Protein AF-A0A382HTV7-F1 (afdb_monomer_lite)

Foldseek 3Di:
DPPPPDDDDLVNLLVVCVVCVPDAAEDEDDQPPDDDLVVRLVVLVVSVVSPHRAYEDQDDLVSLLVNVVVVGAYEYEFWQDPSCQVVVVHDATFCPDVVRLVVRLVVLVSNVVSPHQYYDYPRYDPVSVVVSCVVGPHHD

Sequence (140 aa):
MPQFGFNATLDDMVRIRKSCPNTHLMSAPPIFSYASSYEAIKSSYSLLSIGIDSVYTANSCKWIREMTDEKIPVISHVGLIPSQVTWLGCFRAIGKTAIEAKDVYFHTLSLQDAGVFAVEMEVVPKKIASFITKNVDILT

Radius of gyration: 15.6 Å; chains: 1; bounding box: 39×33×34 Å

pLDDT: mean 93.65, std 9.78, range [45.0, 98.81]

Organism: NCBI:txid408172

InterPro domains:
  IPR003700 Ketopantoate hydroxymethyltransferase [PF02548] (9-140)
  IPR003700 Ketopantoate hydroxymethyltransferase [PTHR20881] (24-140)
  IPR015813 Pyruvate/Phosphoenolpyruvate kinase-like domain superfamily [SSF51621] (7-139)
  IPR040442 Pyruvate kinase-like domain superfamily [G3DSA:3.20.20.60] (4-140)

Secondary structure (DSSP, 8-state):
--TTS-PPP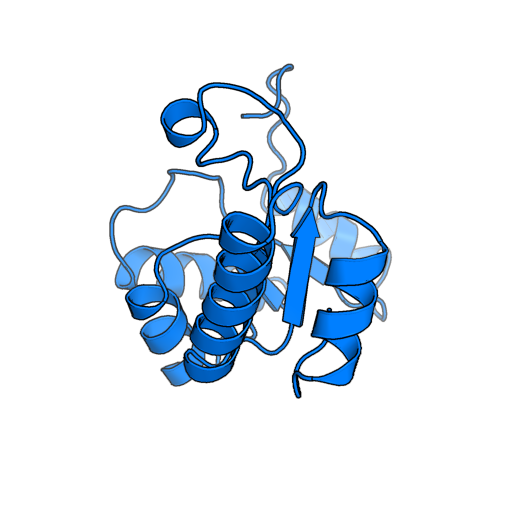HHHHHHHHHHSTTS--EE-PPTT--SSHHHHHHHHHHHHHTT--EEE--S-HHHHHHHHHTT--EEEEEES-GGGHHHHSSS--S-SSHHHHHHHHHHHHHHHTTT-SEEEEES--HHHHHHHHHS-SSB-

Structure (mmCIF, N/CA/C/O backbone):
data_AF-A0A382HTV7-F1
#
_entry.id   AF-A0A382HTV7-F1
#
loop_
_atom_site.group_PDB
_atom_site.id
_atom_site.type_symbol
_atom_site.label_atom_id
_atom_site.label_alt_id
_atom_site.label_comp_id
_atom_site.label_asym_id
_atom_site.label_entity_id
_atom_site.label_seq_id
_atom_site.pdbx_PDB_ins_code
_atom_site.Cartn_x
_atom_site.Cartn_y
_atom_site.Cartn_z
_atom_site.occupancy
_atom_site.B_iso_or_equiv
_atom_site.auth_seq_id
_atom_site.auth_comp_id
_atom_site.auth_asym_id
_atom_site.auth_atom_id
_atom_site.pdbx_PDB_model_num
ATOM 1 N N . MET A 1 1 ? 10.752 6.004 9.063 1.00 45.00 1 MET A N 1
ATOM 2 C CA . MET A 1 1 ? 12.211 5.881 8.844 1.00 45.00 1 MET A CA 1
ATOM 3 C C . MET A 1 1 ? 12.692 4.630 9.555 1.00 45.00 1 MET A C 1
ATOM 5 O O . MET A 1 1 ? 12.243 4.429 10.682 1.00 45.00 1 MET A O 1
ATOM 9 N N . PRO A 1 2 ? 13.541 3.789 8.940 1.00 49.25 2 PRO A N 1
ATOM 10 C CA . PRO A 1 2 ? 14.140 2.669 9.654 1.00 49.25 2 PRO A CA 1
ATOM 11 C C . PRO A 1 2 ? 14.899 3.227 10.859 1.00 49.25 2 PRO A C 1
ATOM 13 O O . PRO A 1 2 ? 15.778 4.073 10.709 1.00 49.25 2 PRO A O 1
ATOM 16 N N . GLN A 1 3 ? 14.523 2.782 12.058 1.00 49.00 3 GLN A N 1
ATOM 17 C CA . GLN A 1 3 ? 15.033 3.312 13.329 1.00 49.00 3 GLN A CA 1
ATOM 18 C C . GLN A 1 3 ? 16.551 3.100 13.516 1.00 49.00 3 GLN A C 1
ATOM 20 O O . GLN A 1 3 ? 17.129 3.645 14.449 1.00 49.00 3 GLN A O 1
ATOM 25 N N . PHE A 1 4 ? 17.203 2.357 12.611 1.00 61.03 4 PHE A N 1
ATOM 26 C CA . PHE A 1 4 ? 18.598 1.919 12.720 1.00 61.03 4 PHE A CA 1
ATOM 27 C C . PHE A 1 4 ? 19.459 2.202 11.475 1.00 61.03 4 PHE A C 1
ATOM 29 O O . PHE A 1 4 ? 20.522 1.612 11.326 1.00 61.03 4 PHE A O 1
ATOM 36 N N . GLY A 1 5 ? 19.023 3.073 10.555 1.00 57.19 5 GLY A N 1
ATOM 37 C CA . GLY A 1 5 ? 19.871 3.538 9.441 1.00 57.19 5 GLY A CA 1
ATOM 38 C C . GLY A 1 5 ? 20.132 2.535 8.306 1.00 57.19 5 GLY A C 1
ATOM 39 O O . GLY A 1 5 ? 20.825 2.873 7.350 1.00 57.19 5 GLY A O 1
ATOM 40 N N . PHE A 1 6 ? 19.553 1.334 8.355 1.00 60.97 6 PHE A N 1
ATOM 41 C CA . PHE A 1 6 ? 19.565 0.401 7.229 1.00 60.97 6 PHE A CA 1
ATOM 42 C C . PHE A 1 6 ? 18.440 0.753 6.257 1.00 60.97 6 PHE A C 1
ATOM 44 O O . PHE A 1 6 ? 17.265 0.530 6.551 1.00 60.97 6 PHE A O 1
ATOM 51 N N . ASN A 1 7 ? 18.802 1.310 5.105 1.00 69.12 7 ASN A N 1
ATOM 52 C CA . ASN A 1 7 ? 17.881 1.490 3.990 1.00 69.12 7 ASN A CA 1
ATOM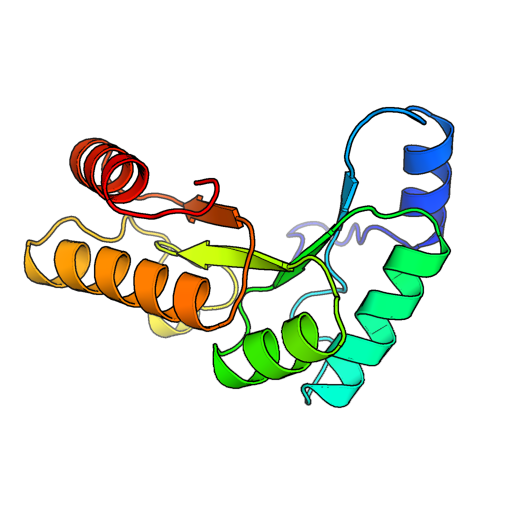 53 C C . ASN A 1 7 ? 18.096 0.352 2.998 1.00 69.12 7 ASN A C 1
ATOM 55 O O . ASN A 1 7 ? 19.230 0.103 2.591 1.00 69.12 7 ASN A O 1
ATOM 59 N N . ALA A 1 8 ? 17.012 -0.310 2.599 1.00 78.62 8 ALA A N 1
ATOM 60 C CA . ALA A 1 8 ? 17.072 -1.215 1.466 1.00 78.62 8 ALA A CA 1
ATOM 61 C C . ALA A 1 8 ? 17.429 -0.423 0.199 1.00 78.62 8 ALA A C 1
ATOM 63 O O . ALA A 1 8 ? 16.928 0.682 -0.028 1.00 78.62 8 ALA A O 1
ATOM 64 N N . THR A 1 9 ? 18.305 -0.991 -0.615 1.00 86.75 9 THR A N 1
ATOM 65 C CA . THR A 1 9 ? 18.768 -0.434 -1.886 1.00 86.75 9 THR A CA 1
ATOM 66 C C . THR A 1 9 ? 18.095 -1.137 -3.065 1.00 86.75 9 THR A C 1
ATOM 68 O O . THR A 1 9 ? 17.520 -2.219 -2.925 1.00 86.75 9 THR A O 1
ATOM 71 N N . LEU A 1 10 ? 18.195 -0.553 -4.263 1.00 88.00 10 LEU A N 1
ATOM 72 C CA . LEU A 1 10 ? 17.754 -1.231 -5.488 1.00 88.00 10 LEU A CA 1
ATOM 73 C C . LEU A 1 10 ? 18.537 -2.530 -5.730 1.00 88.00 10 LEU A C 1
ATOM 75 O O . LEU A 1 10 ? 17.956 -3.520 -6.169 1.00 88.00 10 LEU A O 1
ATOM 79 N N . ASP A 1 11 ? 19.821 -2.569 -5.365 1.00 91.31 11 ASP A N 1
ATOM 80 C CA . ASP A 1 11 ? 20.628 -3.787 -5.454 1.00 91.31 11 ASP A CA 1
ATOM 81 C C . ASP A 1 11 ? 20.099 -4.886 -4.530 1.00 91.31 11 ASP A C 1
ATOM 83 O O . ASP A 1 11 ? 20.101 -6.061 -4.901 1.00 91.31 11 ASP A O 1
ATOM 87 N N . ASP A 1 12 ? 19.596 -4.526 -3.345 1.00 91.56 12 ASP A N 1
ATOM 88 C CA . ASP A 1 12 ? 18.946 -5.487 -2.452 1.00 91.56 12 ASP A CA 1
ATOM 89 C C . ASP A 1 12 ? 17.691 -6.070 -3.108 1.00 91.56 12 ASP A C 1
ATOM 91 O O . ASP A 1 12 ? 17.499 -7.287 -3.077 1.00 91.56 12 ASP A O 1
ATOM 95 N N . MET A 1 13 ? 16.883 -5.236 -3.772 1.00 92.31 13 MET A N 1
ATOM 96 C CA . MET A 1 13 ? 15.690 -5.688 -4.499 1.00 92.31 13 MET A CA 1
ATOM 97 C C . MET A 1 13 ? 16.048 -6.641 -5.645 1.00 92.31 13 MET A C 1
ATOM 99 O O . MET A 1 13 ? 15.424 -7.694 -5.780 1.00 92.31 13 MET A O 1
ATOM 103 N N . VAL A 1 14 ? 17.102 -6.345 -6.415 1.00 94.94 14 VAL A N 1
ATOM 104 C CA . VAL A 1 14 ? 17.600 -7.235 -7.481 1.00 94.94 14 VAL A CA 1
ATOM 105 C C . VAL A 1 14 ? 18.066 -8.579 -6.911 1.00 94.94 14 VAL A C 1
ATOM 107 O O . VAL A 1 14 ? 17.761 -9.634 -7.477 1.00 94.94 14 VAL A O 1
ATOM 110 N N . ARG A 1 15 ? 18.795 -8.577 -5.785 1.00 95.62 15 ARG A N 1
ATOM 111 C CA . ARG A 1 15 ? 19.240 -9.820 -5.125 1.00 95.62 15 ARG A CA 1
ATOM 112 C C . ARG A 1 15 ? 18.063 -10.637 -4.591 1.00 95.62 15 ARG A C 1
ATOM 114 O O . ARG A 1 15 ? 18.057 -11.859 -4.763 1.00 95.62 15 ARG A O 1
ATOM 121 N N . ILE A 1 16 ? 17.062 -9.984 -3.998 1.00 95.44 16 ILE A N 1
ATOM 122 C CA . ILE A 1 16 ? 15.836 -10.641 -3.523 1.00 95.44 16 ILE A CA 1
ATOM 123 C C . ILE A 1 16 ? 15.085 -11.248 -4.706 1.00 95.44 16 ILE A C 1
ATOM 125 O O . ILE A 1 16 ? 14.819 -12.448 -4.684 1.00 95.44 16 ILE A O 1
ATOM 129 N N . ARG A 1 17 ? 14.843 -10.483 -5.781 1.00 95.75 17 ARG A N 1
ATOM 130 C CA . ARG A 1 17 ? 14.149 -10.987 -6.973 1.00 95.75 17 ARG A CA 1
ATOM 131 C C . ARG A 1 17 ? 14.802 -12.252 -7.523 1.00 95.75 17 ARG A C 1
ATOM 133 O O . ARG A 1 17 ? 14.097 -13.230 -7.768 1.00 95.75 17 ARG A O 1
ATOM 140 N N . LYS A 1 18 ? 16.132 -12.263 -7.661 1.00 96.88 18 LYS A N 1
ATOM 141 C CA . LYS A 1 18 ? 16.890 -13.440 -8.128 1.00 96.88 18 LYS A CA 1
ATOM 142 C C . LYS A 1 18 ? 16.736 -14.662 -7.217 1.00 96.88 18 LYS A C 1
ATOM 144 O O . LYS A 1 18 ? 16.782 -15.784 -7.707 1.00 96.88 18 LYS A O 1
ATOM 149 N N . SER A 1 19 ? 16.556 -14.450 -5.915 1.00 97.50 19 SER A N 1
ATOM 150 C CA . SER A 1 19 ? 16.473 -15.527 -4.921 1.00 97.50 19 SER A CA 1
ATOM 151 C C . SER A 1 19 ? 15.094 -16.191 -4.857 1.00 97.50 19 SER A C 1
ATOM 153 O O . SER A 1 19 ? 14.985 -17.318 -4.384 1.00 97.50 19 SER A O 1
ATOM 155 N N . CYS A 1 20 ? 14.037 -15.521 -5.324 1.00 96.44 20 CYS A N 1
ATOM 156 C CA . CYS A 1 20 ? 12.666 -16.024 -5.223 1.00 96.44 20 CYS A CA 1
ATOM 157 C C . CYS A 1 20 ? 11.843 -15.839 -6.509 1.00 96.44 20 CYS A C 1
ATOM 159 O O . CYS A 1 20 ? 10.730 -15.353 -6.411 1.00 96.44 20 CYS A O 1
ATOM 161 N N . PRO A 1 21 ? 12.312 -16.223 -7.710 1.00 95.06 21 PRO A N 1
ATOM 162 C CA . PRO A 1 21 ? 11.821 -15.735 -9.014 1.00 95.06 21 PRO A CA 1
ATOM 163 C C . PRO A 1 21 ? 10.307 -15.833 -9.277 1.00 95.06 21 PRO A C 1
ATOM 165 O O . PRO A 1 21 ? 9.800 -15.085 -10.103 1.00 95.06 21 PRO A O 1
ATOM 168 N N . ASN A 1 22 ? 9.590 -16.718 -8.579 1.00 96.19 22 ASN A N 1
ATOM 169 C CA . ASN A 1 22 ? 8.152 -16.950 -8.763 1.00 96.19 22 ASN A CA 1
ATOM 170 C C . ASN A 1 22 ? 7.277 -16.375 -7.631 1.00 96.19 22 ASN A C 1
ATOM 172 O O . ASN A 1 22 ? 6.066 -16.577 -7.624 1.00 96.19 22 ASN A O 1
ATOM 176 N N . THR A 1 23 ? 7.871 -15.713 -6.635 1.00 97.62 23 THR A N 1
ATOM 177 C CA . THR A 1 23 ? 7.142 -15.082 -5.526 1.00 97.62 23 THR A CA 1
ATOM 178 C C . THR A 1 23 ? 6.794 -13.644 -5.890 1.00 97.62 23 THR A C 1
ATOM 180 O O . THR A 1 23 ? 7.683 -12.900 -6.300 1.00 97.62 23 THR A O 1
ATOM 183 N N . HIS A 1 24 ? 5.537 -13.237 -5.695 1.00 97.38 24 HIS A N 1
ATOM 184 C CA . HIS A 1 24 ? 5.121 -11.846 -5.873 1.00 97.38 24 HIS A CA 1
ATOM 185 C C . HIS A 1 24 ? 5.886 -10.924 -4.913 1.00 97.38 24 HIS A C 1
ATOM 187 O O . HIS A 1 24 ? 5.853 -11.123 -3.694 1.00 97.38 24 HIS A O 1
ATOM 193 N N . LEU A 1 25 ? 6.564 -9.917 -5.458 1.00 96.94 25 LEU A N 1
ATOM 194 C CA . LEU A 1 25 ? 7.300 -8.912 -4.705 1.00 96.94 25 LEU A CA 1
ATOM 195 C C . LEU A 1 25 ? 6.605 -7.561 -4.786 1.00 96.94 25 LEU A C 1
ATOM 197 O O . LEU A 1 25 ? 6.431 -6.985 -5.857 1.00 96.94 25 LEU A O 1
ATOM 201 N N . MET A 1 26 ? 6.283 -7.038 -3.612 1.00 96.12 26 MET A N 1
ATOM 202 C CA . MET A 1 26 ? 5.865 -5.660 -3.420 1.00 96.12 26 MET A CA 1
ATOM 203 C C . MET A 1 26 ? 7.060 -4.849 -2.921 1.00 96.12 26 MET A C 1
ATOM 205 O O . MET A 1 26 ? 7.793 -5.302 -2.039 1.00 96.12 26 MET A O 1
ATOM 209 N N . SER A 1 27 ? 7.242 -3.640 -3.446 1.00 94.88 27 SER A N 1
ATOM 210 C CA . SER A 1 27 ? 8.224 -2.691 -2.917 1.00 94.88 27 SER A CA 1
ATOM 211 C C . SER A 1 27 ? 7.679 -1.268 -2.935 1.00 94.88 27 SER A C 1
ATOM 213 O O . SER A 1 27 ? 6.705 -0.966 -3.616 1.00 94.88 27 SER A O 1
ATOM 215 N N . ALA A 1 28 ? 8.305 -0.378 -2.180 1.00 91.56 28 ALA A N 1
ATOM 216 C CA . ALA A 1 28 ? 8.014 1.046 -2.198 1.00 91.56 28 ALA A CA 1
ATOM 217 C C . ALA A 1 28 ? 9.325 1.801 -2.384 1.00 91.56 28 ALA A C 1
ATOM 219 O O . ALA A 1 28 ? 10.342 1.411 -1.798 1.00 91.56 28 ALA A O 1
ATOM 220 N N . PRO A 1 29 ? 9.328 2.914 -3.128 1.00 84.50 29 PRO A N 1
ATOM 221 C CA . PRO A 1 29 ? 10.432 3.838 -3.016 1.00 84.50 29 PRO A CA 1
ATOM 222 C C . PRO A 1 29 ? 10.416 4.483 -1.611 1.00 84.50 29 PRO A C 1
ATOM 224 O O . PRO A 1 29 ? 9.407 4.418 -0.900 1.00 84.50 29 PRO A O 1
ATOM 227 N N . PRO A 1 30 ? 11.541 5.057 -1.149 1.00 82.06 30 PRO A N 1
ATOM 228 C CA . PRO A 1 30 ? 11.653 5.521 0.229 1.00 82.06 30 PRO A CA 1
ATOM 229 C C . PRO A 1 30 ? 10.550 6.519 0.601 1.00 82.06 30 PRO A C 1
ATOM 231 O O . PRO A 1 30 ? 10.239 7.442 -0.154 1.00 82.06 30 PRO A O 1
ATOM 234 N N . ILE A 1 31 ? 9.969 6.355 1.790 1.00 75.31 31 ILE A N 1
ATOM 235 C CA . ILE A 1 31 ? 8.935 7.265 2.297 1.00 75.31 31 ILE A CA 1
ATOM 236 C C . ILE A 1 31 ? 9.496 8.700 2.312 1.00 75.31 31 ILE A C 1
ATOM 238 O O . ILE A 1 31 ? 10.618 8.915 2.765 1.00 75.31 31 ILE A O 1
ATOM 242 N N . PHE A 1 32 ? 8.702 9.665 1.834 1.00 80.19 32 PHE A N 1
ATOM 243 C CA . PHE A 1 32 ? 9.066 11.086 1.680 1.00 80.19 32 PHE A CA 1
ATOM 244 C C . PHE A 1 32 ? 10.141 11.397 0.619 1.00 80.19 32 PHE A C 1
ATOM 246 O O . PHE A 1 32 ? 10.708 12.486 0.643 1.00 80.19 32 PHE A O 1
ATOM 253 N N . SER A 1 33 ? 10.419 10.488 -0.325 1.00 79.94 33 SER A N 1
ATOM 254 C CA . SER A 1 33 ? 11.395 10.733 -1.408 1.00 79.94 33 SER A CA 1
ATOM 255 C C . SER A 1 33 ? 10.829 11.402 -2.669 1.00 79.94 33 SER A C 1
ATOM 257 O O . SER A 1 33 ? 11.584 11.658 -3.602 1.00 79.94 33 SER A O 1
ATOM 259 N N . TYR A 1 34 ? 9.529 11.700 -2.707 1.00 87.31 34 TYR A N 1
ATOM 260 C CA . TYR A 1 34 ? 8.839 12.276 -3.865 1.00 87.31 34 TYR A CA 1
ATOM 261 C C . TYR A 1 34 ? 7.850 13.364 -3.440 1.00 87.31 34 TYR A C 1
ATOM 263 O O . TYR A 1 34 ? 7.162 13.233 -2.425 1.00 87.31 34 TYR A O 1
ATOM 271 N N . ALA A 1 35 ? 7.761 14.419 -4.249 1.00 90.62 35 ALA A N 1
ATOM 272 C CA . ALA A 1 35 ? 6.929 15.602 -4.028 1.00 90.62 35 ALA A CA 1
ATOM 273 C C . ALA A 1 35 ? 5.794 15.756 -5.062 1.00 90.62 35 ALA A C 1
ATOM 275 O O . ALA A 1 35 ? 4.989 16.682 -4.961 1.00 90.62 35 ALA A O 1
ATOM 276 N N . SER A 1 36 ? 5.692 14.846 -6.038 1.00 94.94 36 SER A N 1
ATOM 277 C CA . SER A 1 36 ? 4.604 14.816 -7.024 1.00 94.94 36 SER A CA 1
ATOM 278 C C . SER A 1 36 ? 4.215 13.392 -7.443 1.00 94.94 36 SER A C 1
ATOM 280 O O . SER A 1 36 ? 4.996 12.449 -7.296 1.00 94.94 36 SER A O 1
ATOM 282 N N . SER A 1 37 ? 3.023 13.246 -8.028 1.00 95.44 37 SER A N 1
ATOM 283 C CA . SER A 1 37 ? 2.578 12.005 -8.676 1.00 95.44 37 SER A CA 1
ATOM 284 C C . SER A 1 37 ? 3.517 11.580 -9.805 1.00 95.44 37 SER A C 1
ATOM 286 O O . SER A 1 37 ? 3.860 10.407 -9.899 1.00 95.44 37 SER A O 1
ATOM 288 N N . TYR A 1 38 ? 4.019 12.530 -10.599 1.00 96.56 38 TYR A N 1
ATOM 289 C CA . TYR A 1 38 ? 5.016 12.272 -11.640 1.00 96.56 38 TYR A CA 1
ATOM 290 C C . TYR A 1 38 ? 6.283 11.597 -11.089 1.00 96.56 38 TYR A C 1
ATOM 292 O O . TYR A 1 38 ? 6.753 10.600 -11.638 1.00 96.56 38 TYR A O 1
ATOM 300 N N . GLU A 1 39 ? 6.831 12.098 -9.979 1.00 95.81 39 GLU A N 1
ATOM 301 C CA . GLU A 1 39 ? 8.006 11.488 -9.344 1.00 95.81 39 GLU A CA 1
ATOM 302 C C . GLU A 1 39 ? 7.698 10.105 -8.759 1.00 95.81 39 GLU A C 1
ATOM 304 O O . GLU A 1 39 ? 8.533 9.199 -8.852 1.00 95.81 39 GLU A O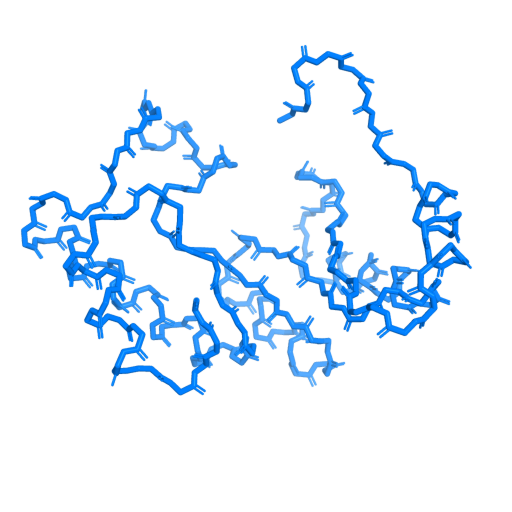 1
ATOM 309 N N . ALA A 1 40 ? 6.496 9.917 -8.205 1.00 94.88 40 ALA A N 1
ATOM 310 C CA . ALA A 1 40 ? 6.042 8.616 -7.723 1.00 94.88 40 ALA A CA 1
ATOM 311 C C . ALA A 1 40 ? 5.928 7.595 -8.872 1.00 94.88 40 ALA A C 1
ATOM 313 O O . ALA A 1 40 ? 6.430 6.477 -8.741 1.00 94.88 40 ALA A O 1
ATOM 314 N N . ILE A 1 41 ? 5.358 7.987 -10.017 1.00 96.75 41 ILE A N 1
ATOM 315 C CA . ILE A 1 41 ? 5.263 7.168 -11.240 1.00 96.75 41 ILE A CA 1
ATOM 316 C C . ILE A 1 41 ? 6.664 6.807 -11.751 1.00 96.75 41 ILE A C 1
ATOM 318 O O . ILE A 1 41 ? 6.977 5.632 -11.938 1.00 96.75 41 ILE A O 1
ATOM 322 N N . LYS A 1 42 ? 7.557 7.794 -11.891 1.00 96.25 42 LYS A N 1
ATOM 323 C CA . LYS A 1 42 ? 8.942 7.572 -12.343 1.00 96.25 42 LYS A CA 1
ATOM 324 C C . LYS A 1 42 ? 9.702 6.594 -11.437 1.00 96.25 42 LYS A C 1
ATOM 326 O O . LYS A 1 42 ? 10.408 5.704 -11.920 1.00 96.25 42 LYS A O 1
ATOM 331 N N . SER A 1 43 ? 9.553 6.747 -10.122 1.00 94.50 43 SER A N 1
ATOM 332 C CA . SER A 1 43 ? 10.180 5.857 -9.137 1.00 94.50 43 SER A CA 1
ATOM 333 C C . SER A 1 43 ? 9.583 4.449 -9.193 1.00 94.50 43 SER A C 1
ATOM 335 O O . SER A 1 43 ? 10.314 3.463 -9.114 1.00 94.50 43 SER A O 1
ATOM 337 N N . SER A 1 44 ? 8.270 4.348 -9.417 1.00 95.56 44 SER A N 1
ATOM 338 C CA . SER A 1 44 ? 7.560 3.077 -9.596 1.00 95.56 44 SER A CA 1
ATOM 339 C C . SER A 1 44 ? 8.071 2.316 -10.816 1.00 95.56 44 SER A C 1
ATOM 341 O O . SER A 1 44 ? 8.420 1.146 -10.695 1.00 95.56 44 SER A O 1
ATOM 343 N N . TYR A 1 45 ? 8.232 2.979 -11.964 1.00 96.19 45 TYR A N 1
ATOM 344 C CA . TYR A 1 45 ? 8.809 2.350 -13.157 1.00 96.19 45 TYR A CA 1
ATOM 345 C C . TYR A 1 45 ? 10.238 1.852 -12.944 1.00 96.19 45 TYR A C 1
ATOM 347 O O . TYR A 1 45 ? 10.603 0.807 -13.480 1.00 96.19 45 TYR A O 1
ATOM 355 N N . SER A 1 46 ? 11.026 2.531 -12.109 1.00 94.38 46 SER A N 1
ATOM 356 C CA . SER A 1 46 ? 12.368 2.055 -11.758 1.00 94.38 46 SER A CA 1
ATOM 357 C C . SER A 1 46 ? 12.308 0.720 -11.001 1.00 94.38 46 SER A C 1
ATOM 359 O O . SER A 1 46 ? 13.059 -0.197 -11.326 1.00 94.38 46 SER A O 1
ATOM 361 N N . LEU A 1 47 ? 11.371 0.568 -10.058 1.00 95.44 47 LEU A N 1
ATOM 362 C CA . LEU A 1 47 ? 11.143 -0.690 -9.335 1.00 95.44 47 LEU A CA 1
ATOM 363 C C . LEU A 1 47 ? 10.592 -1.796 -10.245 1.00 95.44 47 LEU A C 1
ATOM 365 O O . LEU A 1 47 ? 11.106 -2.914 -10.236 1.00 95.44 47 LEU A O 1
ATOM 369 N N . LEU A 1 48 ? 9.586 -1.489 -11.067 1.00 96.75 48 LEU A N 1
ATOM 370 C CA . LEU A 1 48 ? 9.007 -2.466 -11.995 1.00 96.75 48 LEU A CA 1
ATOM 371 C C . LEU A 1 48 ? 10.056 -2.973 -13.002 1.00 96.75 48 LEU A C 1
ATOM 373 O O . LEU A 1 48 ? 10.112 -4.165 -13.294 1.00 96.75 48 LEU A O 1
ATOM 377 N N . SER A 1 49 ? 10.960 -2.100 -13.467 1.00 96.06 49 SER A N 1
ATOM 378 C CA . SER A 1 49 ? 12.018 -2.471 -14.421 1.00 96.06 49 SER A CA 1
ATOM 379 C C . SER A 1 49 ? 13.022 -3.501 -13.887 1.00 96.06 49 SER A C 1
ATOM 381 O O . SER A 1 49 ? 13.668 -4.191 -14.675 1.00 96.06 49 SER A O 1
ATOM 383 N N . ILE A 1 50 ? 13.137 -3.639 -12.561 1.00 95.44 50 ILE A N 1
ATOM 384 C CA . ILE A 1 50 ? 14.014 -4.622 -11.904 1.00 95.44 50 ILE A CA 1
ATOM 385 C C . ILE A 1 50 ? 13.258 -5.870 -11.418 1.00 95.44 50 ILE A C 1
ATOM 387 O O . ILE A 1 50 ? 13.816 -6.686 -10.682 1.00 95.44 50 ILE A O 1
ATOM 391 N N . GLY A 1 51 ? 12.004 -6.038 -11.847 1.00 95.88 51 GLY A N 1
ATOM 392 C CA . GLY A 1 51 ? 11.191 -7.222 -11.574 1.00 95.88 51 GLY A CA 1
ATOM 393 C C . GLY A 1 51 ? 10.399 -7.175 -10.268 1.00 95.88 51 GLY A C 1
ATOM 394 O O . GLY A 1 51 ? 10.017 -8.231 -9.770 1.00 95.88 51 GLY A O 1
ATOM 395 N N . ILE A 1 52 ? 10.172 -5.989 -9.693 1.00 97.44 52 ILE A N 1
ATOM 396 C CA . ILE A 1 52 ? 9.134 -5.821 -8.667 1.00 97.44 52 ILE A CA 1
ATOM 397 C C . ILE A 1 52 ? 7.764 -5.937 -9.340 1.00 97.44 52 ILE A C 1
ATOM 399 O O . ILE A 1 52 ? 7.553 -5.371 -10.409 1.00 97.44 52 ILE A O 1
ATOM 403 N N . ASP A 1 53 ? 6.844 -6.661 -8.709 1.00 98.06 53 ASP A N 1
ATOM 404 C CA . ASP A 1 53 ? 5.538 -6.989 -9.285 1.00 98.06 53 ASP A CA 1
ATOM 405 C C . ASP A 1 53 ? 4.465 -5.948 -8.926 1.00 98.06 53 ASP A C 1
ATOM 407 O O . ASP A 1 53 ? 3.516 -5.752 -9.680 1.00 98.06 53 ASP A O 1
ATOM 411 N N . SER A 1 54 ? 4.609 -5.263 -7.784 1.00 98.19 54 SER A N 1
ATOM 412 C CA . SER A 1 54 ? 3.697 -4.200 -7.339 1.00 98.19 54 SER A CA 1
ATOM 413 C C . SER A 1 54 ? 4.367 -3.119 -6.501 1.00 98.19 54 SER A C 1
ATOM 415 O O . SER A 1 54 ? 5.390 -3.340 -5.846 1.00 98.19 54 SER A O 1
ATOM 417 N N . VAL A 1 55 ? 3.765 -1.929 -6.517 1.00 97.50 55 VAL A N 1
ATOM 418 C CA . VAL A 1 55 ? 4.259 -0.769 -5.779 1.00 97.50 55 VAL A CA 1
ATOM 419 C C . VAL A 1 55 ? 3.341 -0.437 -4.616 1.00 97.50 55 VAL A C 1
ATOM 421 O O . VAL A 1 55 ? 2.130 -0.308 -4.772 1.00 97.50 55 VAL A O 1
ATOM 424 N N . TYR A 1 56 ? 3.938 -0.250 -3.448 1.00 96.94 56 TYR A N 1
ATOM 425 C CA . TYR A 1 56 ? 3.232 0.179 -2.256 1.00 96.94 56 TYR A CA 1
ATOM 426 C C . TYR A 1 56 ? 3.293 1.693 -2.069 1.00 96.94 56 TYR A C 1
ATOM 428 O O . TYR A 1 56 ? 4.366 2.300 -2.156 1.00 96.94 56 TYR A O 1
ATOM 436 N N . THR A 1 57 ? 2.156 2.317 -1.757 1.00 95.12 57 THR A N 1
ATOM 437 C CA . THR A 1 57 ? 2.122 3.730 -1.370 1.00 95.12 57 THR A CA 1
ATOM 438 C C . THR A 1 57 ? 0.919 4.096 -0.503 1.00 95.12 57 THR A C 1
ATOM 440 O O . THR A 1 57 ? -0.203 3.651 -0.730 1.00 95.12 57 THR A O 1
ATOM 443 N N . ALA A 1 58 ? 1.145 4.993 0.457 1.00 94.19 58 ALA A N 1
ATOM 444 C CA . ALA A 1 58 ? 0.107 5.630 1.271 1.00 94.19 58 ALA A CA 1
ATOM 445 C C . ALA A 1 58 ? -0.077 7.121 0.907 1.00 94.19 58 ALA A C 1
ATOM 447 O O . ALA A 1 58 ? -0.406 7.951 1.760 1.00 94.19 58 ALA A O 1
ATOM 448 N N . ASN A 1 59 ? 0.219 7.479 -0.349 1.00 94.19 59 ASN A N 1
ATOM 449 C CA . ASN A 1 59 ? -0.041 8.809 -0.905 1.00 94.19 59 ASN A CA 1
ATOM 450 C C . ASN A 1 59 ? -1.552 9.052 -1.088 1.00 94.19 59 ASN A C 1
ATOM 452 O O . ASN A 1 59 ? -2.378 8.163 -0.915 1.00 94.19 59 ASN A O 1
ATOM 456 N N . SER A 1 60 ? -1.923 10.277 -1.467 1.00 95.31 60 SER A N 1
ATOM 457 C CA . SER A 1 60 ? -3.327 10.635 -1.709 1.00 95.31 60 SER A CA 1
ATOM 458 C C . SER A 1 60 ? -3.988 9.792 -2.811 1.00 95.31 60 SER A C 1
ATOM 460 O O . SER A 1 60 ? -3.336 9.437 -3.797 1.00 95.31 60 SER A O 1
ATOM 462 N N . CYS A 1 61 ? -5.309 9.591 -2.721 1.00 97.88 61 CYS A N 1
ATOM 463 C CA . CYS A 1 61 ? -6.095 8.922 -3.767 1.00 97.88 61 CYS A CA 1
ATOM 464 C C . CYS A 1 61 ? -5.928 9.575 -5.150 1.00 97.88 61 CYS A C 1
ATOM 466 O O . CYS A 1 61 ? -5.987 8.882 -6.159 1.00 97.88 61 CYS A O 1
ATOM 468 N N . LYS A 1 62 ? -5.671 10.894 -5.213 1.00 97.94 62 LYS A N 1
ATOM 469 C CA . LYS A 1 62 ? -5.369 11.594 -6.471 1.00 97.94 62 LYS A CA 1
ATOM 470 C C . LYS A 1 62 ? -4.121 11.015 -7.141 1.00 97.94 62 LYS A C 1
ATOM 472 O O . LYS A 1 62 ? -4.167 10.669 -8.311 1.00 97.94 62 LYS A O 1
ATOM 477 N N . TRP A 1 63 ? -3.021 10.899 -6.398 1.00 96.88 63 TRP A N 1
ATOM 478 C CA . TRP A 1 63 ? -1.773 10.360 -6.945 1.00 96.88 63 TRP A CA 1
ATOM 479 C C . TRP A 1 63 ? -1.909 8.884 -7.287 1.00 96.88 63 TRP A C 1
ATOM 481 O O . TRP A 1 63 ? -1.413 8.458 -8.319 1.00 96.88 63 TRP A O 1
ATOM 491 N N . ILE A 1 64 ? -2.591 8.121 -6.431 1.00 98.06 64 ILE A N 1
ATOM 492 C CA . ILE A 1 64 ? -2.841 6.700 -6.670 1.00 98.06 64 ILE A CA 1
ATOM 493 C C . ILE A 1 64 ? -3.609 6.508 -7.977 1.00 98.06 64 ILE A C 1
ATOM 495 O O . ILE A 1 64 ? -3.192 5.683 -8.778 1.00 98.06 64 ILE A O 1
ATOM 499 N N . ARG A 1 65 ? -4.651 7.309 -8.232 1.00 98.69 65 ARG A N 1
ATOM 500 C CA . ARG A 1 65 ? -5.388 7.271 -9.499 1.00 98.69 65 ARG A CA 1
ATOM 501 C C . ARG A 1 65 ? -4.490 7.560 -10.699 1.00 98.69 65 ARG A C 1
ATOM 503 O O . ARG A 1 65 ? -4.496 6.802 -11.653 1.00 98.69 65 ARG A O 1
ATOM 510 N N . GLU A 1 66 ? -3.657 8.598 -10.625 1.00 98.50 66 GLU A N 1
ATOM 511 C CA . GLU A 1 66 ? -2.699 8.898 -11.701 1.00 98.50 66 GLU A CA 1
ATOM 512 C C . GLU A 1 66 ? -1.700 7.743 -11.928 1.00 98.50 66 GLU A C 1
ATOM 514 O O . GLU A 1 66 ? -1.328 7.457 -13.061 1.00 98.50 66 GLU A O 1
ATOM 519 N N . MET A 1 67 ? -1.285 7.038 -10.870 1.00 98.12 67 MET A N 1
ATOM 520 C CA . MET A 1 67 ? -0.408 5.867 -10.984 1.00 98.12 67 MET A CA 1
ATOM 521 C C . MET A 1 67 ? -1.116 4.651 -11.602 1.00 98.12 67 MET A C 1
ATOM 523 O O . MET A 1 67 ? -0.532 3.947 -12.426 1.00 98.12 67 MET A O 1
ATOM 527 N N . THR A 1 68 ? -2.358 4.376 -11.207 1.00 98.50 68 THR A N 1
ATOM 528 C CA . THR A 1 68 ? -3.129 3.218 -11.688 1.00 98.50 68 THR A CA 1
ATOM 529 C C . THR A 1 68 ? -3.664 3.435 -13.106 1.00 98.50 68 THR A C 1
ATOM 531 O O . THR A 1 68 ? -3.748 2.474 -13.879 1.00 98.50 68 THR A O 1
ATOM 534 N N . ASP A 1 69 ? -3.939 4.682 -13.501 1.00 98.44 69 ASP A N 1
ATOM 535 C CA . ASP A 1 69 ? -4.250 5.069 -14.883 1.00 98.44 69 ASP A CA 1
ATOM 536 C C . ASP A 1 69 ? -3.094 4.697 -15.829 1.00 98.44 69 ASP A C 1
ATOM 538 O O . ASP A 1 69 ? -3.324 4.101 -16.886 1.00 98.44 69 ASP A O 1
ATOM 542 N N . GLU A 1 70 ? -1.854 4.899 -15.372 1.00 98.12 70 GLU A N 1
ATOM 543 C CA . GLU A 1 70 ? -0.600 4.469 -16.014 1.00 98.12 70 GLU A CA 1
ATOM 544 C C . GLU A 1 70 ? -0.296 2.961 -15.854 1.00 98.12 70 GLU A C 1
ATOM 546 O O . GLU A 1 70 ? 0.796 2.486 -16.164 1.00 98.12 70 GLU A O 1
ATOM 551 N N . LYS A 1 71 ? -1.271 2.172 -15.388 1.00 97.50 71 LYS A N 1
ATOM 552 C CA . LYS A 1 71 ? -1.194 0.707 -15.234 1.00 97.50 71 LYS A CA 1
ATOM 553 C C . LYS A 1 71 ? -0.125 0.221 -14.258 1.00 97.50 71 LYS A C 1
ATOM 555 O O . LYS A 1 71 ? 0.293 -0.934 -14.336 1.00 97.50 71 LYS A O 1
ATOM 560 N N . ILE A 1 72 ? 0.265 1.051 -13.291 1.00 98.38 72 ILE A N 1
ATOM 561 C CA . ILE A 1 72 ? 1.091 0.601 -12.168 1.00 98.38 72 ILE A CA 1
ATOM 562 C C . ILE A 1 72 ? 0.203 -0.202 -11.198 1.00 98.38 72 ILE A C 1
ATOM 564 O O . ILE A 1 72 ? -0.801 0.326 -10.717 1.00 98.38 72 ILE A O 1
ATOM 568 N N . PRO A 1 73 ? 0.551 -1.459 -10.869 1.00 98.50 73 PRO A N 1
ATOM 569 C CA . PRO A 1 73 ? -0.152 -2.233 -9.848 1.00 98.50 73 PRO A CA 1
ATOM 570 C C . PRO A 1 73 ? 0.153 -1.671 -8.455 1.00 98.50 73 PRO A C 1
ATOM 572 O O . PRO A 1 73 ? 1.263 -1.824 -7.940 1.00 98.50 73 PRO A O 1
ATOM 575 N N . VAL A 1 74 ? -0.838 -1.014 -7.847 1.00 98.56 74 VAL A N 1
ATOM 576 C CA . VAL A 1 74 ? -0.688 -0.333 -6.554 1.00 98.56 74 VAL A CA 1
ATOM 577 C C . VAL A 1 74 ? -1.338 -1.114 -5.412 1.00 98.56 74 VAL A C 1
ATOM 579 O O . VAL A 1 74 ? -2.508 -1.493 -5.494 1.00 98.56 74 VAL A O 1
ATOM 582 N N . ILE A 1 75 ? -0.579 -1.269 -4.326 1.00 98.62 75 ILE A N 1
ATOM 583 C CA . ILE A 1 75 ? -1.066 -1.641 -2.995 1.00 98.62 75 ILE A CA 1
ATOM 584 C C . ILE A 1 75 ? -1.051 -0.382 -2.123 1.00 98.62 75 ILE A C 1
ATOM 586 O O . ILE A 1 75 ? -0.060 0.352 -2.107 1.00 98.62 75 ILE A O 1
ATOM 590 N N . SER A 1 76 ? -2.140 -0.104 -1.409 1.00 97.94 76 SER A N 1
ATOM 591 C CA . SER A 1 76 ? -2.203 1.047 -0.498 1.00 97.94 76 SER A CA 1
ATOM 592 C C . SER A 1 76 ? -2.471 0.641 0.946 1.00 97.94 76 SER A C 1
ATOM 594 O O . SER A 1 76 ? -2.305 -0.521 1.293 1.00 97.94 76 SER A O 1
ATOM 596 N N . HIS A 1 77 ? -2.805 1.593 1.814 1.00 97.88 77 HIS A N 1
ATOM 597 C CA . HIS A 1 77 ? -2.799 1.399 3.258 1.00 97.88 77 HIS A CA 1
ATOM 598 C C . HIS A 1 77 ? -3.926 2.188 3.937 1.00 97.88 77 HIS A C 1
ATOM 600 O O . HIS A 1 77 ? -4.080 3.390 3.716 1.00 97.88 77 HIS A O 1
ATOM 606 N N . VAL A 1 78 ? -4.688 1.519 4.804 1.00 98.00 78 VAL A N 1
ATOM 607 C CA . VAL A 1 78 ? -5.678 2.109 5.715 1.00 98.00 78 VAL A CA 1
ATOM 608 C C . VAL A 1 78 ? -5.443 1.707 7.176 1.00 98.00 78 VAL A C 1
ATOM 610 O O . VAL A 1 78 ? -4.773 0.727 7.485 1.00 98.00 78 VAL A O 1
ATOM 613 N N . GLY A 1 79 ? -6.063 2.439 8.102 1.00 97.25 79 GLY A N 1
ATOM 614 C CA . GLY A 1 79 ? -5.863 2.234 9.535 1.00 97.25 79 GLY A CA 1
ATOM 615 C C . GLY A 1 79 ? -4.720 3.098 10.055 1.00 97.25 79 GLY A C 1
ATOM 616 O O . GLY A 1 79 ? -4.687 4.303 9.797 1.00 97.25 79 GLY A O 1
ATOM 617 N N . LEU A 1 80 ? -3.814 2.510 10.830 1.00 96.94 80 LEU A N 1
ATOM 618 C CA . LEU A 1 80 ? -2.628 3.197 11.328 1.00 96.94 80 LEU A CA 1
ATOM 619 C C . LEU A 1 80 ? -1.580 3.298 10.218 1.00 96.94 80 LEU A C 1
ATOM 621 O O . LEU A 1 80 ? -0.833 2.361 10.016 1.00 96.94 80 LEU A O 1
ATOM 625 N N . ILE A 1 81 ? -1.469 4.451 9.558 1.00 95.19 81 ILE A N 1
ATOM 626 C CA . ILE A 1 81 ? -0.442 4.680 8.532 1.00 95.19 81 ILE A CA 1
ATOM 627 C C . ILE A 1 81 ? 0.813 5.283 9.194 1.00 95.19 81 ILE A C 1
ATOM 629 O O . ILE A 1 81 ? 0.780 6.456 9.588 1.00 95.19 81 ILE A O 1
ATOM 633 N N . PRO A 1 82 ? 1.951 4.562 9.297 1.00 92.25 82 PRO A N 1
ATOM 634 C CA . PRO A 1 82 ? 3.117 5.031 10.052 1.00 92.25 82 PRO A CA 1
ATOM 635 C C . PRO A 1 82 ? 3.708 6.347 9.538 1.00 92.25 82 PRO A C 1
ATOM 637 O O . PRO A 1 82 ? 4.174 7.170 10.326 1.00 92.25 82 PRO A O 1
ATOM 640 N N . SER A 1 83 ? 3.666 6.585 8.223 1.00 89.69 83 SER A N 1
ATOM 641 C CA . SER A 1 83 ? 4.136 7.841 7.617 1.00 89.69 83 SER A CA 1
ATOM 642 C C . SER A 1 83 ? 3.274 9.053 7.987 1.00 89.69 83 SER A C 1
ATOM 644 O O . SER A 1 83 ? 3.718 10.186 7.827 1.00 89.69 83 SER A O 1
ATOM 646 N N . GLN A 1 84 ? 2.070 8.835 8.518 1.00 91.31 84 GLN A N 1
ATOM 647 C CA . GLN A 1 84 ? 1.132 9.880 8.926 1.00 91.31 84 GLN A CA 1
ATOM 648 C C . GLN A 1 84 ? 0.993 9.972 10.456 1.00 91.31 84 GLN A C 1
ATOM 650 O O . GLN A 1 84 ? 0.115 10.676 10.955 1.00 91.31 84 GLN A O 1
ATOM 655 N N . VAL A 1 85 ? 1.874 9.312 11.224 1.00 92.06 85 VAL A N 1
ATOM 656 C CA . VAL A 1 85 ? 1.776 9.238 12.694 1.00 92.06 85 VAL A CA 1
ATOM 657 C C . VAL A 1 85 ? 1.751 10.609 13.377 1.00 92.06 85 VAL A C 1
ATOM 659 O O . VAL A 1 85 ? 1.084 10.768 14.395 1.00 92.06 85 VAL A O 1
ATOM 662 N N . THR A 1 86 ? 2.406 11.625 12.805 1.00 92.44 86 THR A N 1
ATOM 663 C CA . THR A 1 86 ? 2.375 13.002 13.324 1.00 92.44 86 THR A CA 1
ATOM 664 C C . THR A 1 86 ? 0.952 13.555 13.404 1.00 92.44 86 THR A C 1
ATOM 666 O O . THR A 1 86 ? 0.613 14.206 14.387 1.00 92.44 86 THR A O 1
ATOM 669 N N . TRP A 1 87 ? 0.102 13.252 12.418 1.00 90.56 87 TRP A N 1
ATOM 670 C CA . TRP A 1 87 ? -1.304 13.670 12.404 1.00 90.56 87 TRP A CA 1
ATOM 671 C C . TRP A 1 87 ? -2.165 12.862 13.377 1.00 90.56 87 TRP A C 1
ATOM 673 O O . TRP A 1 87 ? -3.158 13.366 13.893 1.00 90.56 87 TRP A O 1
ATOM 683 N N . LEU A 1 88 ? -1.771 11.616 13.652 1.00 89.00 88 LEU A N 1
ATOM 684 C CA . LEU A 1 88 ? -2.444 10.741 14.613 1.00 89.00 88 LEU A CA 1
ATOM 685 C C . LEU A 1 88 ? -2.041 11.025 16.068 1.00 89.00 88 LEU A C 1
ATOM 687 O O . LEU A 1 88 ? -2.749 10.611 16.987 1.00 89.00 88 LEU A O 1
ATOM 691 N N . GLY A 1 89 ? -0.907 11.697 16.286 1.00 92.31 89 GLY A N 1
ATOM 692 C CA . GLY A 1 89 ? -0.344 12.033 17.597 1.00 92.31 89 GLY A CA 1
ATOM 693 C C . GLY A 1 89 ? 0.354 10.870 18.312 1.00 92.31 89 GLY A C 1
ATOM 694 O O . GLY A 1 89 ? 1.185 11.103 19.187 1.00 92.31 89 GLY A O 1
ATOM 695 N N . CYS A 1 90 ? 0.059 9.621 17.946 1.00 91.88 90 CYS A N 1
ATOM 696 C CA . CYS A 1 90 ? 0.743 8.430 18.444 1.00 91.88 90 CYS A CA 1
ATOM 697 C C . CYS A 1 90 ? 0.459 7.200 17.570 1.00 91.88 90 CYS A C 1
ATOM 699 O O . CYS A 1 90 ? -0.471 7.182 16.762 1.00 91.88 90 CYS A O 1
ATOM 701 N N . PHE A 1 91 ? 1.233 6.135 17.786 1.00 95.50 91 PHE A N 1
ATOM 702 C CA . PHE A 1 91 ? 0.893 4.807 17.284 1.00 95.50 91 PHE A CA 1
ATOM 703 C C . PHE A 1 91 ? -0.238 4.222 18.133 1.00 95.50 91 PHE A C 1
ATOM 705 O O . PHE A 1 91 ? -0.064 3.936 19.319 1.00 95.50 91 PHE A O 1
ATOM 712 N N . ARG A 1 92 ? -1.417 4.055 17.533 1.00 94.88 92 ARG A N 1
ATOM 713 C CA . ARG A 1 92 ? -2.601 3.494 18.193 1.00 94.88 92 ARG A CA 1
ATOM 714 C C . ARG A 1 92 ? -3.486 2.778 17.185 1.00 94.88 92 ARG A C 1
ATOM 716 O O . ARG A 1 92 ? -3.427 3.061 15.996 1.00 94.88 92 ARG A O 1
ATOM 723 N N . ALA A 1 93 ? -4.372 1.918 17.682 1.00 95.69 93 ALA A N 1
ATOM 724 C CA . ALA A 1 93 ? -5.395 1.333 16.824 1.00 95.69 93 ALA A CA 1
ATOM 725 C C . ALA A 1 93 ? -6.380 2.394 16.316 1.00 95.69 93 ALA A C 1
ATOM 727 O O . ALA A 1 93 ? -6.792 3.270 17.091 1.00 95.69 93 ALA A O 1
ATOM 728 N N . ILE A 1 94 ? -6.777 2.254 15.052 1.00 97.00 94 ILE A N 1
ATOM 729 C CA . ILE A 1 94 ? -7.763 3.096 14.366 1.00 97.00 94 ILE A CA 1
ATOM 730 C C . ILE A 1 94 ? -9.022 2.264 14.112 1.00 97.00 94 ILE A C 1
ATOM 732 O O . ILE A 1 94 ? -8.936 1.117 13.678 1.00 97.00 94 ILE A O 1
ATOM 736 N N . GLY A 1 95 ? -10.196 2.820 14.411 1.00 96.25 95 GLY A N 1
ATOM 737 C CA . GLY A 1 95 ? -11.474 2.116 14.258 1.00 96.25 95 GLY A CA 1
ATOM 738 C C . GLY A 1 95 ? -12.056 1.607 15.574 1.00 96.25 95 GLY A C 1
ATOM 739 O O . GLY A 1 95 ? -12.866 0.680 15.570 1.00 96.25 95 GLY A O 1
ATOM 740 N N . LYS A 1 96 ? -11.633 2.173 16.716 1.00 95.75 96 LYS A N 1
ATOM 741 C CA . LYS A 1 96 ? -12.162 1.784 18.038 1.00 95.75 96 LYS A CA 1
ATOM 742 C C . LYS A 1 96 ? -13.541 2.384 18.309 1.00 95.75 96 LYS A C 1
ATOM 744 O O . LYS A 1 96 ? -14.282 1.857 19.135 1.00 95.75 96 LYS A O 1
ATOM 749 N N . THR A 1 97 ? -13.876 3.479 17.634 1.00 96.94 97 THR A N 1
ATOM 750 C CA . THR A 1 97 ? -15.202 4.098 17.672 1.00 96.94 97 THR A CA 1
ATOM 751 C C . THR A 1 97 ? -15.947 3.817 16.371 1.00 96.94 97 THR A C 1
ATOM 753 O O . THR A 1 97 ? -15.335 3.526 15.345 1.00 96.94 97 THR A O 1
ATOM 756 N N . ALA A 1 98 ? -17.277 3.928 16.394 1.00 97.00 98 ALA A N 1
ATOM 757 C CA . ALA A 1 98 ? -18.089 3.753 15.191 1.00 97.00 98 ALA A CA 1
ATOM 758 C C . ALA A 1 98 ? -17.725 4.758 14.082 1.00 97.00 98 ALA A C 1
ATOM 760 O O . ALA A 1 98 ? -17.767 4.407 12.908 1.00 97.00 98 ALA A O 1
ATOM 761 N N . ILE A 1 99 ? -17.339 5.982 14.462 1.00 97.94 99 ILE A N 1
ATOM 762 C CA . ILE A 1 99 ? -16.922 7.034 13.528 1.00 97.94 99 ILE A CA 1
ATOM 763 C C . ILE A 1 99 ? -15.607 6.634 12.855 1.00 97.94 99 ILE A C 1
ATOM 765 O O . ILE A 1 99 ? -15.567 6.520 11.638 1.00 97.94 99 ILE A O 1
ATOM 769 N N . GLU A 1 100 ? -14.575 6.293 13.632 1.00 97.19 100 GLU A N 1
ATOM 770 C CA . GLU A 1 100 ? -13.295 5.869 13.052 1.00 97.19 100 GLU A CA 1
ATOM 771 C C . GLU A 1 100 ? -13.445 4.604 12.195 1.00 97.19 100 GLU A C 1
ATOM 773 O O . GLU A 1 100 ? -12.816 4.482 11.151 1.00 97.19 100 GLU A O 1
ATOM 778 N N . ALA A 1 101 ? -14.275 3.646 12.621 1.00 98.12 101 ALA A N 1
ATOM 779 C CA . ALA A 1 101 ? -14.507 2.422 11.859 1.00 98.12 101 ALA A CA 1
ATOM 780 C C . ALA A 1 101 ? -15.149 2.720 10.497 1.00 98.12 101 ALA A C 1
ATOM 782 O O . ALA A 1 101 ? -14.769 2.128 9.485 1.00 98.12 101 ALA A O 1
ATOM 783 N N . LYS A 1 102 ? -16.098 3.663 10.478 1.00 98.31 102 LYS A N 1
ATOM 784 C CA . LYS A 1 102 ? -16.726 4.175 9.262 1.00 98.31 102 LYS A CA 1
ATOM 785 C C . LYS A 1 102 ? -15.686 4.849 8.361 1.00 98.31 102 LYS A C 1
ATOM 787 O O . LYS A 1 102 ? -15.651 4.552 7.170 1.00 98.31 102 LYS A O 1
ATOM 792 N N . ASP A 1 103 ? -14.812 5.678 8.925 1.00 97.94 103 ASP A N 1
ATOM 793 C CA . ASP A 1 103 ? -13.773 6.387 8.169 1.00 97.94 103 ASP A CA 1
ATOM 794 C C . ASP A 1 103 ? -12.762 5.425 7.529 1.00 97.94 103 ASP A C 1
ATOM 796 O O . ASP A 1 103 ? -12.425 5.592 6.360 1.00 97.94 103 ASP A O 1
ATOM 800 N N . VAL A 1 104 ? -12.334 4.369 8.236 1.00 98.25 104 VAL A N 1
ATOM 801 C CA . VAL A 1 104 ? -11.449 3.332 7.664 1.00 98.25 104 VAL A CA 1
ATOM 802 C C . VAL A 1 104 ? -12.120 2.637 6.474 1.00 98.25 104 VAL A C 1
ATOM 804 O O . VAL A 1 104 ? -11.483 2.431 5.439 1.00 98.25 104 VAL A O 1
ATOM 807 N N . TYR A 1 105 ? -13.411 2.314 6.583 1.00 98.62 105 TYR A N 1
ATOM 808 C CA . TYR A 1 105 ? -14.155 1.699 5.483 1.00 98.62 105 TYR A CA 1
ATOM 809 C C . TYR A 1 105 ? -14.280 2.633 4.270 1.00 98.62 105 TYR A C 1
ATOM 811 O O . TYR A 1 105 ? -13.947 2.227 3.158 1.00 98.62 105 TYR A O 1
ATOM 819 N N . PHE A 1 106 ? -14.674 3.897 4.461 1.00 98.62 106 PHE A N 1
ATOM 820 C CA . PHE A 1 106 ? -14.771 4.853 3.349 1.00 98.62 106 PHE A CA 1
ATOM 821 C C . PHE A 1 106 ? -13.419 5.204 2.736 1.00 98.62 106 PHE A C 1
ATOM 823 O O . PHE A 1 106 ? -13.337 5.402 1.523 1.00 98.62 106 PHE A O 1
ATOM 830 N N . HIS A 1 107 ? -12.355 5.247 3.538 1.00 98.44 107 HIS A N 1
ATOM 831 C CA . HIS A 1 107 ? -11.006 5.398 3.010 1.00 98.44 107 HIS A CA 1
ATOM 832 C C . HIS A 1 107 ? -10.636 4.198 2.127 1.00 98.44 107 HIS A C 1
ATOM 834 O O . HIS A 1 107 ? -10.138 4.395 1.023 1.00 98.44 107 HIS A O 1
ATOM 840 N N . THR A 1 108 ? -10.979 2.975 2.546 1.00 98.75 108 THR A N 1
ATOM 841 C CA . THR A 1 108 ? -10.760 1.769 1.732 1.00 98.75 108 THR A CA 1
ATOM 842 C C . THR A 1 108 ? -11.513 1.836 0.403 1.00 98.75 108 THR A C 1
ATOM 844 O O . THR A 1 108 ? -10.911 1.616 -0.645 1.00 98.75 108 THR A O 1
ATOM 847 N N . LEU A 1 109 ? -12.797 2.214 0.423 1.00 98.81 109 LEU A N 1
ATOM 848 C CA . LEU A 1 109 ? -13.586 2.407 -0.800 1.00 98.81 109 LEU A CA 1
ATOM 849 C C . LEU A 1 109 ? -12.985 3.488 -1.707 1.00 98.81 109 LEU A C 1
ATOM 851 O O . LEU A 1 109 ? -12.910 3.309 -2.914 1.00 98.81 109 LEU A O 1
ATOM 855 N N . SER A 1 110 ? -12.492 4.585 -1.130 1.00 98.81 110 SER A N 1
ATOM 856 C CA . SER A 1 110 ? -11.860 5.665 -1.899 1.00 98.81 110 SER A CA 1
ATOM 857 C C . SER A 1 110 ? -10.564 5.217 -2.583 1.00 98.81 110 SER A C 1
ATOM 859 O O . SER A 1 110 ? -10.236 5.706 -3.663 1.00 98.81 110 SER A O 1
ATOM 861 N N . LEU A 1 111 ? -9.818 4.298 -1.963 1.00 98.75 111 LEU A N 1
ATOM 862 C CA . LEU A 1 111 ? -8.627 3.688 -2.554 1.00 98.75 111 LEU A CA 1
ATOM 863 C C . LEU A 1 111 ? -8.99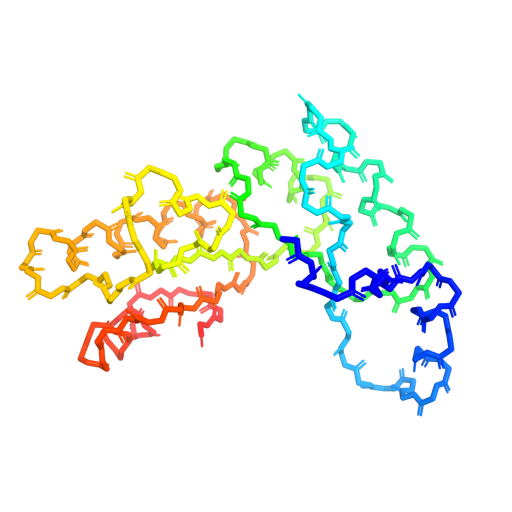7 2.668 -3.636 1.00 98.75 111 LEU A C 1
ATOM 865 O O . LEU A 1 111 ? -8.375 2.680 -4.698 1.00 98.75 111 LEU A O 1
ATOM 869 N N . GLN A 1 112 ? -10.032 1.852 -3.414 1.00 98.75 112 GLN A N 1
ATOM 870 C CA . GLN A 1 112 ? -10.602 0.977 -4.445 1.00 98.75 112 GLN A CA 1
ATOM 871 C C . GLN A 1 112 ? -11.025 1.791 -5.679 1.00 98.75 112 GLN A C 1
ATOM 873 O O . GLN A 1 112 ? -10.607 1.480 -6.791 1.00 98.75 112 GLN A O 1
ATOM 878 N N . ASP A 1 113 ? -11.753 2.893 -5.488 1.00 98.69 113 ASP A N 1
ATOM 879 C CA . ASP A 1 113 ? -12.154 3.823 -6.556 1.00 98.69 113 ASP A CA 1
ATOM 880 C C . ASP A 1 113 ? -10.964 4.559 -7.202 1.00 98.69 113 ASP A C 1
ATOM 882 O O . ASP A 1 113 ? -11.083 5.154 -8.279 1.00 98.69 113 ASP A O 1
ATOM 886 N N . ALA A 1 114 ? -9.806 4.589 -6.540 1.00 98.75 114 ALA A N 1
ATOM 887 C CA . ALA A 1 114 ? -8.555 5.076 -7.116 1.00 98.75 114 ALA A CA 1
ATOM 888 C C . ALA A 1 114 ? -7.811 3.988 -7.911 1.00 98.75 114 ALA A C 1
ATOM 890 O O . ALA A 1 114 ? -6.792 4.286 -8.526 1.00 98.75 114 ALA A O 1
ATOM 891 N N . GLY A 1 115 ? -8.309 2.750 -7.938 1.00 98.62 115 GLY A N 1
ATOM 892 C CA . GLY A 1 115 ? -7.797 1.667 -8.776 1.00 98.62 115 GLY A CA 1
ATOM 893 C C . GLY A 1 115 ? -6.699 0.817 -8.140 1.00 98.62 115 GLY A C 1
ATOM 894 O O . GLY A 1 115 ? -6.001 0.108 -8.865 1.00 98.62 115 GLY A O 1
ATOM 895 N N . VAL A 1 116 ? -6.505 0.878 -6.816 1.00 98.75 116 VAL A N 1
ATOM 896 C CA . VAL A 1 116 ? -5.607 -0.079 -6.142 1.00 98.75 116 VAL A CA 1
ATOM 897 C C . VAL A 1 116 ? -6.156 -1.493 -6.311 1.00 98.75 116 VAL A C 1
ATOM 899 O O . VAL A 1 116 ? -7.369 -1.686 -6.316 1.00 98.75 116 VAL A O 1
ATOM 902 N N . PHE A 1 117 ? -5.284 -2.494 -6.415 1.00 98.56 117 PHE A N 1
ATOM 903 C CA . PHE A 1 117 ? -5.732 -3.895 -6.448 1.00 98.56 117 PHE A CA 1
ATOM 904 C C . PHE A 1 117 ? -5.711 -4.547 -5.061 1.00 98.56 117 PHE A C 1
ATOM 906 O O . PHE A 1 117 ? -6.316 -5.602 -4.860 1.00 98.56 117 PHE A O 1
ATOM 913 N N . ALA A 1 118 ? -5.008 -3.928 -4.108 1.00 98.62 118 ALA A N 1
ATOM 914 C CA . ALA A 1 118 ? -4.951 -4.375 -2.730 1.00 98.62 118 ALA A CA 1
ATOM 915 C C . ALA A 1 118 ? -4.774 -3.212 -1.747 1.00 98.62 118 ALA A C 1
ATOM 917 O O . ALA A 1 118 ? -4.282 -2.134 -2.099 1.00 98.62 118 ALA A O 1
ATOM 918 N N . VAL A 1 119 ? -5.117 -3.460 -0.489 1.00 98.44 119 VAL A N 1
ATOM 919 C CA . VAL A 1 119 ? -4.885 -2.547 0.626 1.00 98.44 119 VAL A CA 1
ATOM 920 C C . VAL A 1 119 ? -4.346 -3.315 1.831 1.00 98.44 119 VAL A C 1
ATOM 922 O O . VAL A 1 119 ? -4.788 -4.417 2.123 1.00 98.44 119 VAL A O 1
ATOM 925 N N . GLU A 1 120 ? -3.400 -2.730 2.547 1.00 98.00 120 GLU A N 1
ATOM 926 C CA . GLU A 1 120 ? -2.960 -3.184 3.860 1.00 98.00 120 GLU A CA 1
ATOM 927 C C . GLU A 1 120 ? -3.821 -2.526 4.950 1.00 98.00 120 GLU A C 1
ATOM 929 O O . GLU A 1 120 ? -4.111 -1.328 4.886 1.00 98.00 120 GLU A O 1
ATOM 934 N N . MET A 1 121 ? -4.217 -3.296 5.967 1.00 98.19 121 MET A N 1
ATOM 935 C CA . MET A 1 121 ? -4.924 -2.793 7.151 1.00 98.19 121 MET A CA 1
ATOM 936 C C . MET A 1 121 ? -4.040 -2.905 8.400 1.00 98.19 121 MET A C 1
ATOM 938 O O . MET A 1 121 ? -3.943 -3.977 9.003 1.00 98.19 121 MET A O 1
ATOM 942 N N . GLU A 1 122 ? -3.441 -1.800 8.848 1.00 97.81 122 GLU A N 1
ATOM 943 C CA . GLU A 1 122 ? -2.551 -1.801 10.017 1.00 97.81 122 GLU A CA 1
ATOM 944 C C . GLU A 1 122 ? -3.282 -1.351 11.296 1.00 97.81 122 GLU A C 1
ATOM 946 O O . GLU A 1 122 ? -3.944 -0.312 11.352 1.00 97.81 122 GLU A O 1
ATOM 951 N N . VAL A 1 123 ? -3.164 -2.160 12.356 1.00 97.12 123 VAL A N 1
ATOM 952 C CA . VAL A 1 123 ? -3.752 -1.927 13.693 1.00 97.12 123 VAL A CA 1
ATOM 953 C C . VAL A 1 123 ? -5.243 -1.522 13.633 1.00 97.12 123 VAL A C 1
ATOM 955 O O . VAL A 1 123 ? -5.714 -0.618 14.328 1.00 97.12 123 VAL A O 1
ATOM 958 N N . VAL A 1 124 ? -6.014 -2.243 12.816 1.00 97.94 124 VAL A N 1
ATOM 959 C CA . VAL A 1 124 ? -7.479 -2.132 12.721 1.00 97.94 124 VAL A CA 1
ATOM 960 C C . VAL A 1 124 ? -8.139 -3.252 13.544 1.00 97.94 124 VAL A C 1
ATOM 962 O O . VAL A 1 124 ? -7.702 -4.404 13.477 1.00 97.94 124 VAL A O 1
ATOM 965 N N . PRO A 1 125 ? -9.202 -2.988 14.333 1.00 97.75 125 PRO A N 1
ATOM 966 C CA . PRO A 1 125 ? -9.906 -4.041 15.058 1.00 97.75 125 PRO A CA 1
ATOM 967 C C . PRO A 1 125 ? -10.430 -5.145 14.134 1.00 97.75 125 PRO A C 1
ATOM 969 O O . PRO A 1 125 ? -11.087 -4.871 13.131 1.00 97.75 125 PRO A O 1
ATOM 972 N N . LYS A 1 126 ? -10.241 -6.411 14.534 1.00 98.06 126 LYS A N 1
ATOM 973 C CA . LYS A 1 126 ? -10.612 -7.605 13.747 1.00 98.06 126 LYS A CA 1
ATOM 974 C C . LYS A 1 126 ? -12.021 -7.552 13.151 1.00 98.06 126 LYS A C 1
ATOM 976 O O . LYS A 1 126 ? -12.211 -7.958 12.009 1.00 98.06 126 LYS A O 1
ATOM 981 N N . LYS A 1 127 ? -13.013 -7.087 13.923 1.00 97.56 127 LYS A N 1
ATOM 982 C CA . LYS A 1 127 ? -14.411 -6.996 13.464 1.00 97.56 127 LYS A CA 1
ATOM 983 C C . LYS A 1 127 ? -14.565 -6.035 12.282 1.00 97.56 127 LYS A C 1
ATOM 985 O O . LYS A 1 127 ? -15.341 -6.331 11.384 1.00 97.56 127 LYS A O 1
ATOM 990 N N . ILE A 1 128 ? -13.822 -4.929 12.290 1.00 98.00 128 ILE A N 1
ATOM 991 C CA . ILE A 1 128 ? -13.842 -3.929 11.221 1.00 98.00 128 ILE A CA 1
ATOM 992 C C . ILE A 1 128 ? -13.085 -4.458 10.007 1.00 98.00 128 ILE A C 1
ATOM 994 O O . ILE A 1 128 ? -13.659 -4.491 8.929 1.00 98.00 128 ILE A O 1
ATOM 998 N N . ALA A 1 129 ? -11.875 -4.994 10.191 1.00 98.44 129 ALA A N 1
ATOM 999 C CA . ALA A 1 129 ? -11.116 -5.616 9.103 1.00 98.44 129 ALA A CA 1
ATOM 1000 C C . ALA A 1 129 ? -11.929 -6.716 8.388 1.00 98.44 129 ALA A C 1
ATOM 1002 O O . ALA A 1 129 ? -12.111 -6.674 7.180 1.00 98.44 129 ALA A O 1
ATOM 1003 N N . SER A 1 130 ? -12.545 -7.629 9.153 1.00 98.50 130 SER A N 1
ATOM 1004 C CA . SER A 1 130 ? -13.389 -8.704 8.600 1.00 98.50 130 SER A CA 1
ATOM 1005 C C . SER A 1 130 ? -14.640 -8.189 7.883 1.00 98.50 130 SER A C 1
ATOM 1007 O O . SER A 1 130 ? -15.176 -8.880 7.019 1.00 98.50 130 SER A O 1
ATOM 1009 N N . PHE A 1 131 ? -15.163 -7.032 8.296 1.00 98.50 131 PHE A N 1
ATOM 1010 C CA . PHE A 1 131 ? -16.270 -6.380 7.609 1.00 98.50 131 PHE A CA 1
ATOM 1011 C C . PHE A 1 131 ? -15.786 -5.799 6.280 1.00 98.50 131 PHE A C 1
ATOM 1013 O O . PHE A 1 131 ? -16.385 -6.103 5.256 1.00 98.50 131 PHE A O 1
ATOM 1020 N N . ILE A 1 132 ? -14.685 -5.045 6.279 1.00 98.62 132 ILE A N 1
ATOM 1021 C CA . ILE A 1 132 ? -14.120 -4.423 5.075 1.00 98.62 132 ILE A CA 1
ATOM 1022 C C . ILE A 1 132 ? -13.807 -5.486 4.018 1.00 98.62 132 ILE A C 1
ATOM 1024 O O . ILE A 1 132 ? -14.349 -5.394 2.925 1.00 98.62 132 ILE A O 1
ATOM 1028 N N . THR A 1 133 ? -13.074 -6.550 4.367 1.00 98.69 133 THR A N 1
ATOM 1029 C CA . THR A 1 133 ? -12.730 -7.661 3.452 1.00 98.69 133 THR A CA 1
ATOM 1030 C C . THR A 1 133 ? -13.939 -8.273 2.734 1.00 98.69 133 THR A C 1
ATOM 1032 O O . THR A 1 133 ? -13.811 -8.789 1.633 1.00 98.69 133 THR A O 1
ATOM 1035 N N . LYS A 1 134 ? -15.129 -8.254 3.349 1.00 98.56 134 LYS A N 1
ATOM 1036 C CA . LYS A 1 134 ? -16.356 -8.820 2.760 1.00 98.56 134 LYS A CA 1
ATOM 1037 C C . LY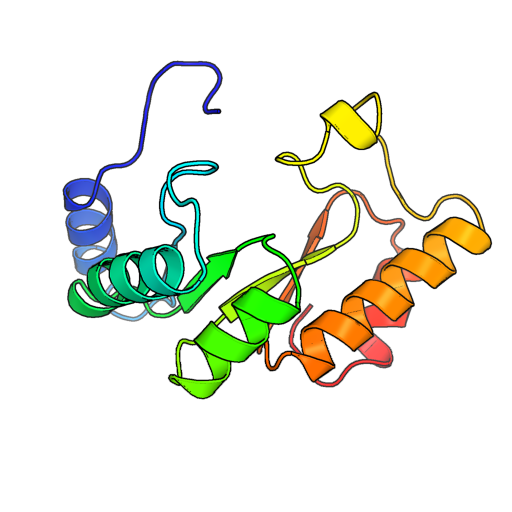S A 1 134 ? -17.144 -7.838 1.893 1.00 98.56 134 LYS A C 1
ATOM 1039 O O . LYS A 1 134 ? -18.114 -8.256 1.271 1.00 98.56 134 LYS A O 1
ATOM 1044 N N . ASN A 1 135 ? -16.803 -6.552 1.935 1.00 98.56 135 ASN A N 1
ATOM 1045 C CA . ASN A 1 135 ? -17.584 -5.465 1.340 1.00 98.56 135 ASN A CA 1
ATOM 1046 C C . ASN A 1 135 ? -16.766 -4.625 0.344 1.00 98.56 135 ASN A C 1
ATOM 1048 O O . ASN A 1 135 ? -17.203 -3.542 -0.033 1.00 98.56 135 ASN A O 1
ATOM 1052 N N . VAL A 1 136 ? -15.586 -5.098 -0.053 1.00 98.50 136 VAL A N 1
ATOM 1053 C CA . VAL A 1 136 ? -14.740 -4.477 -1.078 1.00 98.50 136 VAL A CA 1
ATOM 1054 C C . VAL A 1 136 ? -14.334 -5.540 -2.098 1.00 98.50 136 VAL A C 1
ATOM 1056 O O . VAL A 1 136 ? -14.316 -6.729 -1.780 1.00 98.50 136 VAL A O 1
ATOM 1059 N N . ASP A 1 137 ? -14.008 -5.108 -3.311 1.00 98.44 137 ASP A N 1
ATOM 1060 C CA . ASP A 1 137 ? -13.692 -5.976 -4.455 1.00 98.44 137 ASP A CA 1
ATOM 1061 C C . ASP A 1 137 ? -12.177 -6.137 -4.680 1.00 98.44 137 ASP A C 1
ATOM 1063 O O . ASP A 1 137 ? -11.738 -6.775 -5.638 1.00 98.44 137 ASP A O 1
ATOM 1067 N N . ILE A 1 138 ? -11.368 -5.547 -3.799 1.00 98.56 138 ILE A N 1
ATOM 1068 C CA . ILE A 1 138 ? -9.902 -5.591 -3.807 1.00 98.56 138 ILE A CA 1
ATOM 1069 C C . ILE A 1 138 ? -9.372 -6.558 -2.742 1.00 98.56 138 ILE A C 1
ATOM 1071 O O . ILE A 1 138 ? -10.086 -6.937 -1.813 1.00 98.56 138 ILE A O 1
ATOM 1075 N N . LEU A 1 139 ? -8.097 -6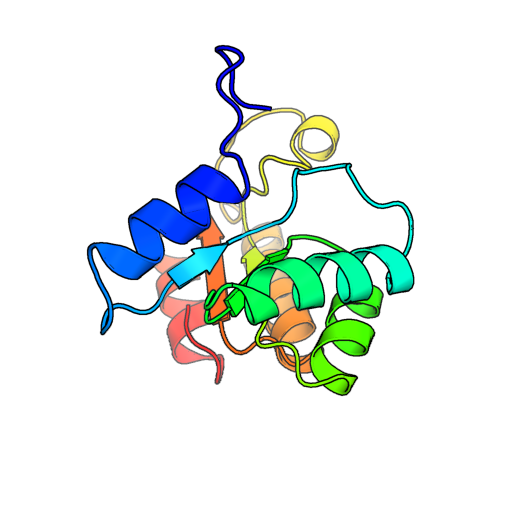.942 -2.843 1.00 98.31 139 LEU A N 1
ATOM 1076 C CA . LEU A 1 139 ? -7.438 -7.720 -1.790 1.00 98.31 139 LEU A CA 1
ATOM 1077 C C . LEU A 1 139 ? -7.234 -6.853 -0.531 1.00 98.31 139 LEU A C 1
ATOM 1079 O O . LEU A 1 139 ? -6.933 -5.665 -0.633 1.00 98.31 139 LEU A O 1
ATOM 1083 N N . THR A 1 140 ? -7.379 -7.443 0.656 1.00 97.00 140 THR A N 1
ATOM 1084 C CA . THR A 1 140 ? -7.249 -6.756 1.957 1.00 97.00 140 THR A CA 1
ATOM 1085 C C . THR A 1 140 ? -6.452 -7.579 2.953 1.00 97.00 140 THR A C 1
ATOM 1087 O O . THR A 1 140 ? -6.649 -8.818 2.913 1.00 97.00 140 THR A O 1
#